Protein AF-A0A1B8CJR8-F1 (afdb_monomer_lite)

Sequence (178 aa):
MRTGKISLRAYLHAINKVDTDKCQCGYGRQAVQHVLLECQNWTEERHRMWAGKLPCVDIKRILCSSSMAVQAAKMILRTGLLEQFRAVPSTVLKYTDPHPEDFDEDLSELEESDELDEKKCECGGDASECECDLADEHKESERSYNGSDADIYYELKETRKERKRELLEKHEEKKALE

Secondary structure (DSSP, 8-state):
-TTS-SSSHHHHHHTTSSS--B-TTSSSB--HHIIIII-GGGHHHHHHHTTT------HHHHHHSHHHHHHHHHHHHHTT--GGGTTS-GGGGS-----GGGG-GGGGS--S------------S---------------------THHHHHHHHHHHHHHHHHHHHHHHHHHHHH--

pLDDT: mean 71.5, std 18.5, range [34.78, 95.06]

Foldseek 3Di:
DLVQCAPQLLNCVVVPNDPDQDDPQRDDGRTLCCQQAPRPVLPVLNCVLVVNDHCPDDPNRQCVDPVSVLSSVLSVLVVCSRVVCPVPDCVVSDDDPCDLVVVQVVLPPDDDDPDDDPPPPPPPDDPPDDPPPDDDDPPPPPPVPDVVVVVVVVVSVVVNVVVNVVVVVVVVVVVVVD

Radius of gyration: 24.64 Å; chains: 1; bounding box: 51×47×65 Å

Structure (mmCIF, N/CA/C/O backbone):
data_AF-A0A1B8CJR8-F1
#
_entry.id   AF-A0A1B8CJR8-F1
#
loop_
_atom_site.group_PDB
_atom_site.id
_atom_site.type_symbol
_atom_site.label_atom_id
_atom_site.label_alt_id
_atom_site.label_comp_id
_atom_site.label_asym_id
_atom_site.label_entity_id
_atom_site.label_seq_id
_atom_site.pdbx_PDB_ins_code
_atom_site.Cartn_x
_atom_site.Cartn_y
_atom_site.Cartn_z
_atom_site.occupancy
_atom_site.B_iso_or_equiv
_atom_site.auth_seq_id
_atom_site.auth_comp_id
_atom_site.auth_asym_id
_atom_site.auth_atom_id
_atom_site.pdbx_PDB_model_num
ATOM 1 N N . MET A 1 1 ? -6.366 -3.851 -3.449 1.00 81.88 1 MET A N 1
ATOM 2 C CA . MET A 1 1 ? -5.835 -2.779 -2.567 1.00 81.88 1 MET A CA 1
ATOM 3 C C . MET A 1 1 ? -6.618 -1.471 -2.666 1.00 81.88 1 MET A C 1
ATOM 5 O O . MET A 1 1 ? -7.117 -1.036 -1.639 1.00 81.88 1 MET A O 1
ATOM 9 N N . ARG A 1 2 ? -6.788 -0.873 -3.859 1.00 85.94 2 ARG A N 1
ATOM 10 C CA . ARG A 1 2 ? -7.509 0.409 -4.061 1.00 85.94 2 ARG A CA 1
ATOM 11 C C . ARG A 1 2 ? -8.909 0.472 -3.441 1.00 85.94 2 ARG A C 1
ATOM 13 O O . ARG A 1 2 ? -9.265 1.462 -2.824 1.00 85.94 2 ARG A O 1
ATOM 20 N N . THR A 1 3 ? -9.678 -0.604 -3.558 1.00 87.00 3 THR A N 1
ATOM 21 C CA . THR A 1 3 ? -11.056 -0.691 -3.048 1.00 87.00 3 THR A CA 1
ATOM 22 C C . THR A 1 3 ? -11.149 -0.977 -1.547 1.00 87.00 3 THR A C 1
ATOM 24 O O . THR A 1 3 ? -12.248 -1.117 -1.024 1.00 87.00 3 THR A O 1
ATOM 27 N N . GLY A 1 4 ? -10.022 -1.169 -0.848 1.00 85.19 4 GLY A N 1
ATOM 28 C CA . GLY A 1 4 ? -10.005 -1.612 0.552 1.00 85.19 4 GLY A CA 1
ATOM 29 C C . GLY A 1 4 ? -10.456 -3.064 0.781 1.00 85.19 4 GLY A C 1
ATOM 30 O O . GLY A 1 4 ? -10.315 -3.562 1.893 1.00 85.19 4 GLY A O 1
ATOM 31 N N . LYS A 1 5 ? -10.931 -3.767 -0.259 1.00 90.00 5 LYS A N 1
ATOM 32 C CA . LYS A 1 5 ? -11.305 -5.191 -0.230 1.00 90.00 5 LYS A CA 1
ATOM 33 C C . LYS A 1 5 ? -10.059 -6.071 -0.329 1.00 90.00 5 LYS A C 1
ATOM 35 O O . LYS A 1 5 ? -9.725 -6.601 -1.384 1.00 90.00 5 LYS A O 1
ATOM 40 N N . ILE A 1 6 ? -9.306 -6.132 0.756 1.00 90.44 6 ILE A N 1
ATOM 41 C CA . ILE A 1 6 ? -8.126 -6.983 0.922 1.00 90.44 6 ILE A CA 1
ATOM 42 C C . ILE A 1 6 ? -8.235 -7.650 2.287 1.00 90.44 6 ILE A C 1
ATOM 44 O O . ILE A 1 6 ? -8.835 -7.066 3.179 1.00 90.44 6 ILE A O 1
ATOM 48 N N . SER A 1 7 ? -7.679 -8.843 2.467 1.00 91.31 7 SER A N 1
ATOM 49 C CA . SER A 1 7 ? -7.778 -9.680 3.678 1.00 91.31 7 SER A CA 1
ATOM 50 C C . SER A 1 7 ? -7.033 -9.136 4.911 1.00 91.31 7 SER A C 1
ATOM 52 O O . SER A 1 7 ? -6.432 -9.877 5.678 1.00 91.31 7 SER A O 1
ATOM 54 N N . LEU A 1 8 ? -7.101 -7.827 5.132 1.00 92.38 8 LEU A N 1
ATOM 55 C CA . LEU A 1 8 ? -6.832 -7.204 6.420 1.00 92.38 8 LEU A CA 1
ATOM 56 C C . LEU A 1 8 ? -8.084 -7.295 7.304 1.00 92.38 8 LEU A C 1
ATOM 58 O O . LEU A 1 8 ? -9.211 -7.368 6.798 1.00 92.38 8 LEU A O 1
ATOM 62 N N . ARG A 1 9 ? -7.907 -7.232 8.629 1.00 93.19 9 ARG A N 1
ATOM 63 C CA . ARG A 1 9 ? -9.008 -7.427 9.587 1.00 93.19 9 ARG A CA 1
ATOM 64 C C . ARG A 1 9 ? -10.195 -6.493 9.375 1.00 93.19 9 ARG A C 1
ATOM 66 O O . ARG A 1 9 ? -11.320 -6.940 9.548 1.00 93.19 9 ARG A O 1
ATOM 73 N N . ALA A 1 10 ? -9.988 -5.248 8.936 1.00 93.56 10 ALA A N 1
ATOM 74 C CA . ALA A 1 10 ? -11.105 -4.335 8.676 1.00 93.56 10 ALA A CA 1
ATOM 75 C C . ALA A 1 10 ? -12.091 -4.869 7.622 1.00 93.56 10 ALA A C 1
ATOM 77 O O . ALA A 1 10 ? -13.300 -4.727 7.783 1.00 93.56 10 ALA A O 1
ATOM 78 N N . TYR A 1 11 ? -11.592 -5.497 6.556 1.00 94.31 11 TYR A N 1
ATOM 79 C CA . TYR A 1 11 ? -12.455 -6.103 5.543 1.00 94.31 11 TYR A CA 1
ATOM 80 C C . TYR A 1 11 ? -12.999 -7.452 6.010 1.00 94.31 11 TYR A C 1
ATOM 82 O O . TYR A 1 11 ? -14.186 -7.712 5.851 1.00 94.31 11 TYR A O 1
ATOM 90 N N . LEU A 1 12 ? -12.152 -8.291 6.619 1.00 93.56 12 LEU A N 1
ATOM 91 C CA . LEU A 1 12 ? -12.560 -9.609 7.112 1.00 93.56 12 LEU A CA 1
ATOM 92 C C . LEU A 1 12 ? -13.675 -9.510 8.162 1.00 93.56 12 LEU A C 1
ATOM 94 O O . LEU A 1 12 ? -14.600 -10.314 8.141 1.00 93.56 12 LEU A O 1
ATOM 98 N N . HIS A 1 13 ? -13.626 -8.507 9.038 1.00 94.81 13 HIS A N 1
ATOM 99 C CA . HIS A 1 13 ? -14.672 -8.254 10.024 1.00 94.81 13 HIS A CA 1
ATOM 100 C C . HIS A 1 13 ? -15.970 -7.795 9.348 1.00 94.81 13 HIS A C 1
ATOM 102 O O . HIS A 1 13 ? -17.043 -8.274 9.691 1.00 94.81 13 HIS A O 1
ATOM 108 N N . ALA A 1 14 ? -15.886 -6.938 8.321 1.00 94.25 14 ALA A N 1
ATOM 109 C CA . ALA A 1 14 ? -17.058 -6.487 7.564 1.00 94.25 14 ALA A CA 1
ATOM 110 C C . ALA A 1 14 ? -17.814 -7.634 6.861 1.00 94.25 14 ALA A C 1
ATOM 112 O O . ALA A 1 14 ? -19.003 -7.503 6.588 1.00 94.25 14 ALA A O 1
ATOM 113 N N . ILE A 1 15 ? -17.136 -8.753 6.584 1.00 95.06 15 ILE A N 1
ATOM 114 C CA . ILE A 1 15 ? -17.735 -9.978 6.029 1.00 95.06 15 ILE A CA 1
ATOM 115 C C . ILE A 1 15 ? -17.893 -11.101 7.072 1.00 95.06 15 ILE A C 1
ATOM 117 O O . ILE A 1 15 ? -18.075 -12.258 6.694 1.00 95.06 15 ILE A O 1
ATOM 121 N N . ASN A 1 16 ? -17.807 -10.782 8.368 1.00 94.44 16 ASN A N 1
ATOM 122 C CA . ASN A 1 16 ? -17.965 -11.714 9.494 1.00 94.44 16 ASN A CA 1
ATOM 123 C C . ASN A 1 16 ? -17.015 -12.932 9.459 1.00 94.44 16 ASN A C 1
ATOM 125 O O . ASN A 1 16 ? -17.397 -14.042 9.824 1.00 94.44 16 ASN A O 1
ATOM 129 N N . LYS A 1 17 ? -15.774 -12.750 8.987 1.00 93.44 17 LYS A N 1
ATOM 130 C CA . LYS A 1 17 ? -14.726 -13.792 8.980 1.00 93.44 17 LYS A CA 1
ATOM 131 C C . LYS A 1 17 ? -13.781 -13.733 10.180 1.00 93.44 17 LYS A C 1
ATOM 133 O O . LYS A 1 17 ? -13.055 -14.692 10.410 1.00 93.44 17 LYS A O 1
ATOM 138 N N . VAL A 1 18 ? -13.759 -12.620 10.907 1.00 92.94 18 VAL A N 1
ATOM 139 C CA . VAL A 1 18 ? -12.950 -12.425 12.117 1.00 92.94 18 VAL A CA 1
ATOM 140 C C . VAL A 1 18 ? -13.741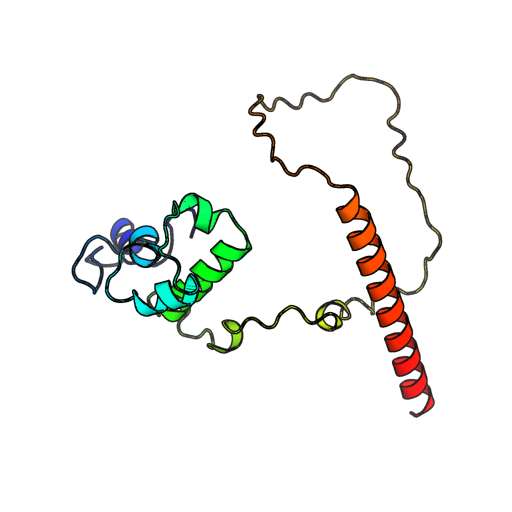 -11.593 13.118 1.00 92.94 18 VAL A C 1
ATOM 142 O O . VAL A 1 18 ? -14.512 -10.726 12.713 1.00 92.94 18 VAL A O 1
ATOM 145 N N . ASP A 1 19 ? -13.506 -11.822 14.407 1.00 92.38 19 ASP A N 1
ATOM 146 C CA . ASP A 1 19 ? -14.259 -11.189 15.499 1.00 92.38 19 ASP A CA 1
ATOM 147 C C . ASP A 1 19 ? -13.878 -9.724 15.750 1.00 92.38 19 ASP A C 1
ATOM 149 O O . ASP A 1 19 ? -14.577 -9.001 16.454 1.00 92.38 19 ASP A O 1
ATOM 153 N N . THR A 1 20 ? -12.745 -9.263 15.211 1.00 94.19 20 THR A N 1
ATOM 154 C CA . THR A 1 20 ? -12.268 -7.896 15.433 1.00 94.19 20 THR A CA 1
ATOM 155 C C . THR A 1 20 ? -11.652 -7.281 14.189 1.00 94.19 20 THR A C 1
ATOM 157 O O . THR A 1 20 ? -10.856 -7.905 13.488 1.00 94.19 20 THR A O 1
ATOM 160 N N . ASP A 1 21 ? -11.974 -6.011 13.955 1.00 94.25 21 ASP A N 1
ATOM 161 C CA . ASP A 1 21 ? -11.370 -5.160 12.934 1.00 94.25 21 ASP A CA 1
ATOM 162 C C . ASP A 1 21 ? -10.083 -4.461 13.413 1.00 94.25 21 ASP A C 1
ATOM 164 O O . ASP A 1 21 ? -9.409 -3.795 12.622 1.00 94.25 21 ASP A O 1
ATOM 168 N N . LYS A 1 22 ? -9.718 -4.609 14.693 1.00 94.00 22 LYS A N 1
ATOM 169 C CA . LYS A 1 22 ? -8.621 -3.870 15.328 1.00 94.00 22 LYS A CA 1
ATOM 170 C C . LYS A 1 22 ? -7.241 -4.340 14.872 1.00 94.00 22 LYS A C 1
ATOM 172 O O . LYS A 1 22 ? -6.963 -5.534 14.692 1.00 94.00 22 LYS A O 1
ATOM 177 N N . CYS A 1 23 ? -6.339 -3.374 14.725 1.00 93.19 23 CYS A N 1
ATOM 178 C CA . CYS A 1 23 ? -4.936 -3.646 14.435 1.00 93.19 23 CYS A CA 1
ATOM 179 C C . CYS A 1 23 ? -4.195 -4.189 15.666 1.00 93.19 23 CYS A C 1
ATOM 181 O O . CYS A 1 23 ? -4.526 -3.867 16.805 1.00 93.19 23 CYS A O 1
ATOM 183 N N . GLN A 1 24 ? -3.155 -4.994 15.433 1.00 89.56 24 GLN A N 1
ATOM 184 C CA . GLN A 1 24 ? -2.300 -5.548 16.492 1.00 89.56 24 GLN A CA 1
ATOM 185 C C . GLN A 1 24 ? -1.506 -4.471 17.246 1.00 89.56 24 GLN A C 1
ATOM 187 O O . GLN A 1 24 ? -1.112 -4.701 18.382 1.00 89.56 24 GLN A O 1
ATOM 192 N N . CYS A 1 25 ? -1.313 -3.290 16.649 1.00 89.94 25 CYS A N 1
ATOM 193 C CA . CYS A 1 25 ? -0.691 -2.149 17.323 1.00 89.94 25 CYS A CA 1
ATOM 194 C C . CYS A 1 25 ? -1.576 -1.526 18.421 1.00 89.94 25 CYS A C 1
ATOM 196 O O . CYS A 1 25 ? -1.123 -0.628 19.119 1.00 89.94 25 CYS A O 1
ATOM 198 N N . GLY A 1 26 ? -2.843 -1.940 18.546 1.00 87.88 26 GLY A N 1
ATOM 199 C CA . GLY A 1 26 ? -3.789 -1.407 19.531 1.00 87.88 26 GLY A CA 1
ATOM 200 C C . GLY A 1 26 ? -4.490 -0.107 19.121 1.00 87.88 26 GLY A C 1
ATOM 201 O O . GLY A 1 26 ? -5.448 0.290 19.781 1.00 87.88 26 GLY A O 1
ATOM 202 N N . TYR A 1 27 ? -4.085 0.520 18.012 1.00 87.69 27 TYR A N 1
ATOM 203 C CA . TYR A 1 27 ? -4.653 1.783 17.536 1.00 87.69 27 TYR A CA 1
ATOM 204 C C . TYR A 1 27 ? -5.393 1.611 16.210 1.00 87.69 27 TYR A C 1
ATOM 206 O O . TYR A 1 27 ? -4.810 1.226 15.200 1.00 87.69 27 TYR A O 1
ATOM 214 N N . GLY A 1 28 ? -6.682 1.954 16.210 1.00 87.38 28 GLY A N 1
ATOM 215 C CA . GLY A 1 28 ? -7.509 1.992 15.006 1.00 87.38 28 GLY A CA 1
ATOM 216 C C . GLY A 1 28 ? -7.854 0.623 14.404 1.00 87.38 28 GLY A C 1
ATOM 217 O O . GLY A 1 28 ? -7.501 -0.449 14.907 1.00 87.38 28 GLY A O 1
ATOM 218 N N . ARG A 1 29 ? -8.585 0.679 13.289 1.00 93.38 29 ARG A N 1
ATOM 219 C CA . ARG A 1 29 ? -8.949 -0.488 12.476 1.00 93.38 29 ARG A CA 1
ATOM 220 C C . ARG A 1 29 ? -7.814 -0.852 11.525 1.00 93.38 29 ARG A C 1
ATOM 222 O O . ARG A 1 29 ? -7.204 0.022 10.910 1.00 93.38 29 ARG A O 1
ATOM 229 N N . GLN A 1 30 ? -7.553 -2.142 11.344 1.00 94.00 30 GLN A N 1
ATOM 230 C CA . GLN A 1 30 ? -6.524 -2.631 10.430 1.00 94.00 30 GLN A CA 1
ATOM 231 C C . GLN A 1 30 ? -6.994 -2.510 8.972 1.00 94.00 30 GLN A C 1
ATOM 233 O O . GLN A 1 30 ? -7.436 -3.476 8.351 1.00 94.00 30 GLN A O 1
ATOM 238 N N . ALA A 1 31 ? -6.925 -1.298 8.429 1.00 93.12 31 ALA A N 1
ATOM 239 C CA . ALA A 1 31 ? -7.182 -0.992 7.027 1.00 93.12 31 ALA A CA 1
ATOM 240 C C . ALA A 1 31 ? -5.873 -0.702 6.278 1.00 93.12 31 ALA A C 1
ATOM 242 O O . ALA A 1 31 ? -4.836 -0.451 6.889 1.00 93.12 31 ALA A O 1
ATOM 243 N N . VAL A 1 32 ? -5.933 -0.679 4.942 1.00 92.12 32 VAL A N 1
ATOM 244 C CA . VAL A 1 32 ? -4.775 -0.357 4.086 1.00 92.12 32 VAL A CA 1
ATOM 245 C C . VAL A 1 32 ? -4.170 0.998 4.462 1.00 92.12 32 VAL A C 1
ATOM 247 O O . VAL A 1 32 ? -2.957 1.103 4.601 1.00 92.12 32 VAL A O 1
ATOM 250 N N . GLN A 1 33 ? -5.017 2.005 4.695 1.00 91.44 33 GLN A N 1
ATOM 251 C CA . GLN A 1 33 ? -4.600 3.335 5.144 1.00 91.44 33 GLN A CA 1
ATOM 252 C C . GLN A 1 33 ? -3.799 3.271 6.440 1.00 91.44 33 GLN A C 1
ATOM 254 O O . GLN A 1 33 ? -2.677 3.767 6.493 1.00 91.44 33 GLN A O 1
ATOM 259 N N . HIS A 1 34 ? -4.336 2.580 7.444 1.00 92.00 34 HIS A N 1
ATOM 260 C CA . HIS A 1 34 ? -3.669 2.436 8.725 1.00 92.00 34 HIS A CA 1
ATOM 261 C C . HIS A 1 34 ? -2.294 1.771 8.572 1.00 92.00 34 HIS A C 1
ATOM 263 O O . HIS A 1 34 ? -1.297 2.294 9.057 1.00 92.00 34 HIS A O 1
ATOM 269 N N . VAL A 1 35 ? -2.208 0.647 7.852 1.00 91.31 35 VAL A N 1
ATOM 270 C CA . VAL A 1 35 ? -0.940 -0.079 7.660 1.00 91.31 35 VAL A CA 1
ATOM 271 C C . VAL A 1 35 ? 0.096 0.781 6.923 1.00 91.31 35 VAL A C 1
ATOM 273 O O . VAL A 1 35 ? 1.243 0.861 7.365 1.00 91.31 35 VAL A O 1
ATOM 276 N N . LEU A 1 36 ? -0.305 1.451 5.838 1.00 90.06 36 LEU A N 1
ATOM 277 C CA . LEU A 1 36 ? 0.607 2.208 4.974 1.00 90.06 36 LEU A CA 1
ATOM 278 C C . LEU A 1 36 ? 1.019 3.576 5.525 1.00 90.06 36 LEU A C 1
ATOM 280 O O . LEU A 1 36 ? 2.065 4.071 5.110 1.00 90.06 36 LEU A O 1
ATOM 284 N N . LEU A 1 37 ? 0.229 4.191 6.413 1.00 88.44 37 LEU A N 1
ATOM 285 C CA . LEU A 1 37 ? 0.439 5.585 6.834 1.00 88.44 37 LEU A CA 1
ATOM 286 C C . LEU A 1 37 ? 0.573 5.776 8.352 1.00 88.44 37 LEU A C 1
ATOM 288 O O . LEU A 1 37 ? 1.332 6.639 8.777 1.00 88.44 37 LEU A O 1
ATOM 292 N N . GLU A 1 38 ? -0.112 4.978 9.175 1.00 89.50 38 GLU A N 1
ATOM 293 C CA . GLU A 1 38 ? -0.340 5.317 10.594 1.00 89.50 38 GLU A CA 1
ATOM 294 C C . GLU A 1 38 ? 0.231 4.286 11.584 1.00 89.50 38 GLU A C 1
ATOM 296 O O . GLU A 1 38 ? 0.565 4.615 12.719 1.00 89.50 38 GLU A O 1
ATOM 301 N N . CYS A 1 39 ? 0.337 3.016 11.191 1.00 91.25 39 CYS A N 1
ATOM 302 C CA . CYS A 1 39 ? 0.576 1.912 12.117 1.00 91.25 39 CYS A CA 1
ATOM 303 C C . CYS A 1 39 ? 1.963 1.971 12.777 1.00 91.25 39 CYS A C 1
ATOM 305 O O . CYS A 1 39 ? 2.981 1.860 12.098 1.00 91.25 39 CYS A O 1
ATOM 307 N N . GLN A 1 40 ? 2.035 2.067 14.103 1.00 88.81 40 GLN A N 1
ATOM 308 C CA . GLN A 1 40 ? 3.319 2.184 14.811 1.00 88.81 40 GLN A CA 1
ATOM 309 C C . GLN A 1 40 ? 4.223 0.951 14.641 1.00 88.81 40 GLN A C 1
ATOM 311 O O . GLN A 1 40 ? 5.436 1.108 14.519 1.00 88.81 40 GLN A O 1
ATOM 316 N N . ASN A 1 41 ? 3.644 -0.250 14.520 1.00 90.56 41 ASN A N 1
ATOM 317 C CA . ASN A 1 41 ? 4.402 -1.490 14.304 1.00 90.56 41 ASN A CA 1
ATOM 318 C C . ASN A 1 41 ? 5.201 -1.504 12.994 1.00 90.56 41 ASN A C 1
ATOM 320 O O . ASN A 1 41 ? 6.194 -2.212 12.909 1.00 90.56 41 ASN A O 1
ATOM 324 N N . TRP A 1 42 ? 4.778 -0.742 11.982 1.00 89.06 42 TRP A N 1
ATOM 325 C CA . TRP A 1 42 ? 5.372 -0.771 10.638 1.00 89.06 42 TRP A CA 1
ATOM 326 C C . TRP A 1 42 ? 6.135 0.510 10.303 1.00 89.06 4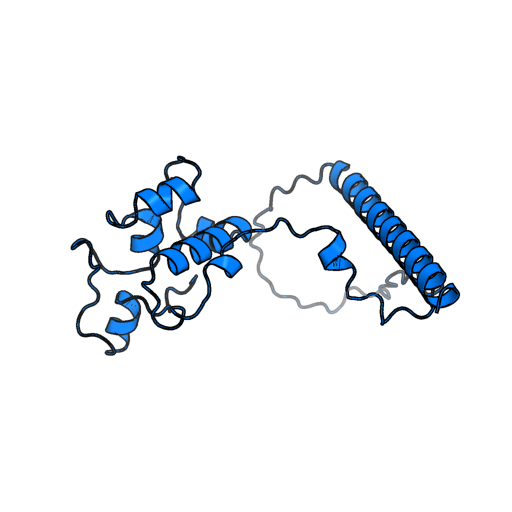2 TRP A C 1
ATOM 328 O O . TRP A 1 42 ? 6.256 0.888 9.139 1.00 89.06 42 TRP A O 1
ATOM 338 N N . THR A 1 43 ? 6.605 1.221 11.327 1.00 86.31 43 THR A N 1
ATOM 339 C CA . THR A 1 43 ? 7.312 2.497 11.162 1.00 86.31 43 THR A CA 1
ATOM 340 C C . THR A 1 43 ? 8.629 2.320 10.407 1.00 86.31 43 THR A C 1
ATOM 342 O O . THR A 1 43 ? 8.905 3.090 9.491 1.00 86.31 43 THR A O 1
ATOM 345 N N . GLU A 1 44 ? 9.390 1.268 10.709 1.00 84.81 44 GLU A N 1
ATOM 346 C CA . GLU A 1 44 ? 10.649 0.952 10.022 1.00 84.81 44 GLU A CA 1
ATOM 347 C C . GLU A 1 44 ? 10.423 0.568 8.556 1.00 84.81 44 GLU A C 1
ATOM 349 O O . GLU A 1 44 ? 11.068 1.106 7.655 1.00 84.81 44 GLU A O 1
ATOM 354 N N . GLU A 1 45 ? 9.446 -0.300 8.283 1.00 85.88 45 GLU A N 1
ATOM 355 C CA . GLU A 1 45 ? 9.042 -0.652 6.922 1.00 85.88 45 GLU A CA 1
ATOM 356 C C . GLU A 1 45 ? 8.603 0.572 6.116 1.00 85.88 45 GLU A C 1
ATOM 358 O O . GLU A 1 45 ? 8.980 0.689 4.948 1.00 85.88 45 GLU A O 1
ATOM 363 N N . ARG A 1 46 ? 7.854 1.504 6.726 1.00 86.25 46 ARG A N 1
ATOM 364 C CA . ARG A 1 46 ? 7.486 2.770 6.076 1.00 86.25 46 ARG A CA 1
ATOM 365 C C . ARG A 1 46 ? 8.707 3.626 5.786 1.00 86.25 46 ARG A C 1
ATOM 367 O O . ARG A 1 46 ? 8.843 4.085 4.657 1.00 86.25 46 ARG A O 1
ATOM 374 N N . HIS A 1 47 ? 9.595 3.833 6.757 1.00 82.25 47 HIS A N 1
ATOM 375 C CA . HIS A 1 47 ? 10.809 4.620 6.536 1.00 82.25 47 HIS A CA 1
ATOM 376 C C . HIS A 1 47 ? 11.669 4.024 5.423 1.00 82.25 47 HIS A C 1
ATOM 378 O O . HIS A 1 47 ? 12.123 4.756 4.545 1.00 82.25 47 HIS A O 1
ATOM 384 N N . ARG A 1 48 ? 11.830 2.697 5.399 1.00 82.94 48 ARG A N 1
ATOM 385 C CA . ARG A 1 48 ? 12.548 1.997 4.330 1.00 82.94 48 ARG A CA 1
ATOM 386 C C . ARG A 1 48 ? 11.868 2.176 2.974 1.00 82.94 48 ARG A C 1
ATOM 388 O O . ARG A 1 48 ? 12.554 2.383 1.981 1.00 82.94 48 ARG A O 1
ATOM 395 N N . MET A 1 49 ? 10.540 2.087 2.924 1.00 80.69 49 MET A N 1
ATOM 396 C CA . MET A 1 49 ? 9.771 2.242 1.687 1.00 80.69 49 MET A CA 1
ATOM 397 C C . MET A 1 49 ? 9.882 3.660 1.119 1.00 80.69 49 MET A C 1
ATOM 399 O O . MET A 1 49 ? 10.098 3.825 -0.075 1.00 80.69 49 MET A O 1
ATOM 403 N N . TRP A 1 50 ? 9.791 4.677 1.974 1.00 77.06 50 TRP A N 1
ATOM 404 C CA . TRP A 1 50 ? 9.825 6.082 1.567 1.00 77.06 50 TRP A CA 1
ATOM 405 C C . TRP A 1 50 ? 11.232 6.690 1.527 1.00 77.06 50 TRP A C 1
ATOM 407 O O . TRP A 1 50 ? 11.360 7.908 1.405 1.00 77.06 50 TRP A O 1
ATOM 417 N N . ALA A 1 51 ? 12.285 5.872 1.650 1.00 74.81 51 ALA A N 1
ATOM 418 C CA . ALA A 1 51 ? 13.677 6.323 1.723 1.00 74.81 51 ALA A CA 1
ATOM 419 C C . ALA A 1 51 ? 13.886 7.448 2.764 1.00 74.81 51 ALA A C 1
ATOM 421 O O . ALA A 1 51 ? 14.543 8.453 2.501 1.00 74.81 51 ALA A O 1
ATOM 422 N N . GLY A 1 52 ? 13.256 7.309 3.933 1.00 66.62 52 GLY A N 1
ATOM 423 C CA . GLY A 1 52 ? 13.308 8.291 5.019 1.00 66.62 52 GLY A CA 1
ATOM 424 C C . GLY A 1 52 ? 12.406 9.519 4.839 1.00 66.62 52 GLY A C 1
ATOM 425 O O . GLY A 1 52 ? 12.331 10.344 5.746 1.00 66.62 52 GLY A O 1
ATOM 426 N N . LYS A 1 53 ? 11.678 9.654 3.722 1.00 66.12 53 LYS A N 1
ATOM 427 C CA . LYS A 1 53 ? 10.681 10.721 3.559 1.00 66.12 53 LYS A CA 1
ATOM 428 C C . LYS A 1 53 ? 9.422 10.378 4.354 1.00 66.12 53 LYS A C 1
ATOM 430 O O . LYS A 1 53 ? 8.904 9.268 4.276 1.00 66.12 53 LYS A O 1
ATOM 435 N N . LEU A 1 54 ? 8.896 11.340 5.106 1.00 59.19 54 LEU A N 1
ATOM 436 C CA . LEU A 1 54 ? 7.587 11.183 5.737 1.00 59.19 54 LEU A CA 1
ATOM 437 C C . LEU A 1 54 ? 6.524 11.028 4.639 1.00 59.19 54 LEU A C 1
ATOM 439 O O . LEU A 1 54 ? 6.521 11.827 3.695 1.00 59.19 54 LEU A O 1
ATOM 443 N N . PRO A 1 55 ? 5.610 10.047 4.739 1.00 60.28 55 PRO A N 1
ATOM 444 C CA . PRO A 1 55 ? 4.503 9.928 3.807 1.00 60.28 55 PRO A CA 1
ATOM 445 C C . PRO A 1 55 ? 3.511 11.083 3.997 1.00 60.28 55 PRO A C 1
ATOM 447 O O . PRO A 1 55 ? 2.464 10.944 4.614 1.00 60.28 55 PRO A O 1
ATOM 450 N N . CYS A 1 56 ? 3.825 12.243 3.425 1.00 56.78 56 CYS A N 1
ATOM 451 C CA . CYS A 1 56 ? 2.907 13.365 3.223 1.00 56.78 56 CYS A CA 1
ATOM 452 C C . CYS A 1 56 ? 2.023 13.090 1.987 1.00 56.78 56 CYS A C 1
ATOM 454 O O . CYS A 1 56 ? 1.957 13.869 1.033 1.00 56.78 56 CYS A O 1
ATOM 456 N N . VAL A 1 57 ? 1.439 11.892 1.907 1.00 65.00 57 VAL A N 1
ATOM 457 C CA . VAL A 1 57 ? 0.801 11.408 0.680 1.00 65.00 57 VAL A CA 1
ATOM 458 C C . VAL A 1 57 ? -0.563 10.807 0.984 1.00 65.00 57 VAL A C 1
ATOM 460 O O . VAL A 1 57 ? -0.671 9.881 1.780 1.00 65.00 57 VAL A O 1
ATOM 463 N N . ASP A 1 58 ? -1.595 11.316 0.307 1.00 81.94 58 ASP A N 1
ATOM 464 C CA . ASP A 1 58 ? -2.916 10.689 0.266 1.00 81.94 58 ASP A CA 1
ATOM 465 C C . ASP A 1 58 ? -2.776 9.241 -0.238 1.00 81.94 58 ASP A C 1
ATOM 467 O O . ASP A 1 58 ? -2.103 8.981 -1.245 1.00 81.94 58 ASP A O 1
ATOM 471 N N . ILE A 1 59 ? -3.436 8.299 0.442 1.00 86.62 59 ILE A N 1
ATOM 472 C CA . ILE A 1 59 ? -3.502 6.890 0.046 1.00 86.62 59 ILE A CA 1
ATOM 473 C C . ILE A 1 59 ? -3.911 6.736 -1.420 1.00 86.62 59 ILE A C 1
ATOM 475 O O . ILE A 1 59 ? -3.373 5.875 -2.116 1.00 86.62 59 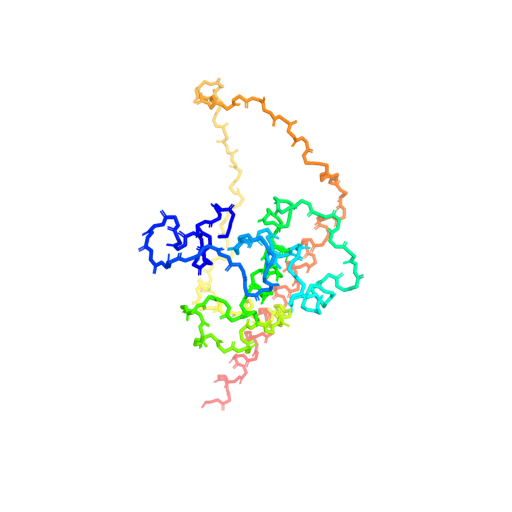ILE A O 1
ATOM 479 N N . LYS A 1 60 ? -4.811 7.588 -1.924 1.00 86.88 60 LYS A N 1
ATOM 480 C CA . LYS A 1 60 ? -5.219 7.546 -3.333 1.00 86.88 60 LYS A CA 1
ATOM 481 C C . LYS A 1 60 ? -4.025 7.761 -4.259 1.00 86.88 60 LYS A C 1
ATOM 483 O O . LYS A 1 60 ? -3.831 6.982 -5.185 1.00 86.88 60 LYS A O 1
ATOM 488 N N . ARG A 1 61 ? -3.172 8.747 -3.969 1.00 86.12 61 ARG A N 1
ATOM 489 C CA . ARG A 1 61 ? -1.975 9.049 -4.768 1.00 86.12 61 ARG A CA 1
ATOM 490 C C . ARG A 1 61 ? -0.965 7.900 -4.731 1.00 86.12 61 ARG A C 1
ATOM 492 O O . ARG A 1 61 ? -0.408 7.565 -5.770 1.00 86.12 61 ARG A O 1
ATOM 499 N N . ILE A 1 62 ? -0.792 7.256 -3.572 1.00 87.31 62 ILE A N 1
ATOM 500 C CA . ILE A 1 62 ? 0.066 6.064 -3.430 1.00 87.31 62 ILE A CA 1
ATOM 501 C C . ILE A 1 62 ? -0.444 4.921 -4.307 1.00 87.31 62 ILE A C 1
ATOM 503 O O . ILE A 1 62 ? 0.332 4.258 -4.982 1.00 87.31 62 ILE A O 1
ATOM 507 N N . LEU A 1 63 ? -1.750 4.661 -4.276 1.00 88.12 63 LEU A N 1
ATOM 508 C CA . LEU A 1 63 ? -2.320 3.496 -4.945 1.00 88.12 63 LEU A CA 1
ATOM 509 C C . LEU A 1 63 ? -2.599 3.730 -6.436 1.00 88.12 63 LEU A C 1
ATOM 511 O O . LEU A 1 63 ? -2.782 2.752 -7.166 1.00 88.12 63 LEU A O 1
ATOM 515 N N . CYS A 1 64 ? -2.656 4.982 -6.894 1.00 86.62 64 CYS A N 1
ATOM 516 C CA . CYS A 1 64 ? -2.867 5.331 -8.299 1.00 86.62 64 CYS A CA 1
ATOM 517 C C . CYS A 1 64 ? -1.572 5.366 -9.120 1.00 86.62 64 CYS A C 1
ATOM 519 O O . CYS A 1 64 ? -1.636 5.082 -10.313 1.00 86.62 64 CYS A O 1
ATOM 521 N N . SER A 1 65 ? -0.409 5.646 -8.524 1.00 84.31 65 SER A N 1
ATOM 522 C CA . SER A 1 65 ? 0.864 5.589 -9.251 1.00 84.31 65 SER A CA 1
ATOM 523 C C . SER A 1 65 ? 1.406 4.158 -9.311 1.00 84.31 65 SER A C 1
ATOM 525 O O . SER A 1 65 ? 1.375 3.427 -8.323 1.00 84.31 65 SER A O 1
ATOM 527 N N . SER A 1 66 ? 1.911 3.744 -10.477 1.00 81.38 66 SER A N 1
ATOM 528 C CA . SER A 1 66 ? 2.415 2.376 -10.677 1.00 81.38 66 SER A CA 1
ATOM 529 C C . SER A 1 66 ? 3.571 2.050 -9.719 1.00 81.38 66 SER A C 1
ATOM 531 O O . SER A 1 66 ? 3.514 1.074 -8.970 1.00 81.38 66 SER A O 1
ATOM 533 N N . SER A 1 67 ? 4.574 2.929 -9.641 1.00 83.00 67 SER A N 1
ATOM 534 C CA . SER A 1 67 ? 5.763 2.726 -8.805 1.00 83.00 67 SER A CA 1
ATOM 535 C C . SER A 1 67 ? 5.446 2.681 -7.306 1.00 83.00 67 SER A C 1
ATOM 537 O O . SER A 1 67 ? 5.885 1.764 -6.607 1.00 83.00 67 SER A O 1
ATOM 539 N N . MET A 1 68 ? 4.647 3.624 -6.792 1.00 84.88 68 MET A N 1
ATOM 540 C CA . MET A 1 68 ? 4.319 3.654 -5.362 1.00 84.88 68 MET A CA 1
ATOM 541 C C . MET A 1 68 ? 3.328 2.549 -4.991 1.00 84.88 68 MET A C 1
ATOM 543 O O . MET A 1 68 ? 3.417 2.015 -3.887 1.00 84.88 68 MET A O 1
ATOM 547 N N . ALA 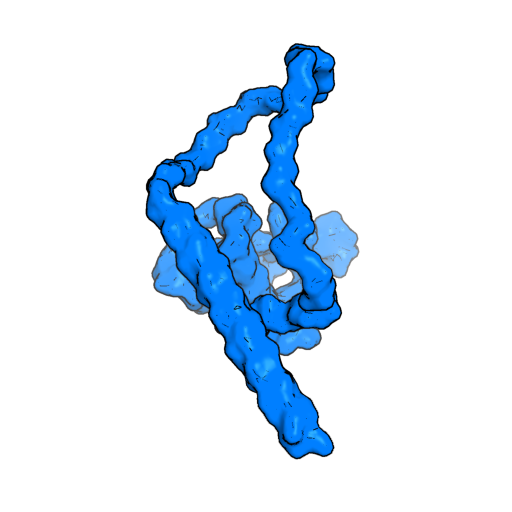A 1 69 ? 2.428 2.148 -5.895 1.00 87.94 69 ALA A N 1
ATOM 548 C CA . ALA A 1 69 ? 1.535 1.017 -5.660 1.00 87.94 69 ALA A CA 1
ATOM 549 C C . ALA A 1 69 ? 2.317 -0.297 -5.526 1.00 87.94 69 ALA A C 1
ATOM 551 O O . ALA A 1 69 ? 2.017 -1.090 -4.631 1.00 87.94 69 ALA A O 1
ATOM 552 N N . VAL A 1 70 ? 3.351 -0.502 -6.352 1.00 87.06 70 VAL A N 1
ATOM 553 C CA . VAL A 1 70 ? 4.266 -1.649 -6.234 1.00 87.06 70 VAL A CA 1
ATOM 554 C C . VAL A 1 70 ? 5.002 -1.615 -4.897 1.00 87.06 70 VAL A C 1
ATOM 556 O O . VAL A 1 70 ? 5.057 -2.629 -4.199 1.00 87.06 70 VAL A O 1
ATOM 559 N N . GLN A 1 71 ? 5.527 -0.457 -4.492 1.00 86.12 71 GLN A N 1
ATOM 560 C CA . GLN A 1 71 ? 6.179 -0.322 -3.189 1.00 86.12 71 GLN A CA 1
ATOM 561 C C . GLN A 1 71 ? 5.218 -0.594 -2.022 1.00 86.12 71 GLN A C 1
ATOM 563 O O . GLN A 1 71 ? 5.557 -1.364 -1.122 1.00 86.12 71 GLN A O 1
ATOM 568 N N . ALA A 1 72 ? 3.998 -0.056 -2.070 1.00 89.19 72 ALA A N 1
ATOM 569 C CA . ALA A 1 72 ? 2.962 -0.294 -1.070 1.00 89.19 72 ALA A CA 1
ATOM 570 C C . ALA A 1 72 ? 2.574 -1.778 -0.983 1.00 89.19 72 ALA A C 1
ATOM 572 O O . ALA A 1 72 ? 2.431 -2.318 0.115 1.00 89.19 72 ALA A O 1
ATOM 573 N N . ALA A 1 73 ? 2.451 -2.463 -2.123 1.00 88.88 73 ALA A N 1
ATOM 574 C CA . ALA A 1 73 ? 2.192 -3.899 -2.162 1.00 88.88 73 ALA A CA 1
ATOM 575 C C . ALA A 1 73 ? 3.353 -4.691 -1.540 1.00 88.88 73 ALA A C 1
ATOM 577 O O . ALA A 1 73 ? 3.123 -5.548 -0.688 1.00 88.88 73 ALA A O 1
ATOM 578 N N . LYS A 1 74 ? 4.604 -4.355 -1.885 1.00 86.81 74 LYS A N 1
ATOM 579 C CA . LYS A 1 74 ? 5.803 -4.969 -1.290 1.00 86.81 74 LYS A CA 1
ATOM 580 C C . LYS A 1 74 ? 5.859 -4.769 0.220 1.00 86.81 74 LYS A C 1
ATOM 582 O O . LYS A 1 74 ? 6.165 -5.713 0.944 1.00 86.81 74 LYS A O 1
ATOM 587 N N . MET A 1 75 ? 5.551 -3.567 0.703 1.00 88.25 75 MET A N 1
ATOM 588 C CA . MET A 1 75 ? 5.484 -3.286 2.135 1.00 88.25 75 MET A CA 1
ATOM 589 C C . MET A 1 75 ? 4.438 -4.168 2.814 1.00 88.25 75 MET A C 1
ATOM 591 O O . MET A 1 75 ? 4.760 -4.842 3.787 1.00 88.25 75 MET A O 1
ATOM 595 N N . ILE A 1 76 ? 3.215 -4.221 2.280 1.00 89.56 76 ILE A N 1
ATOM 596 C CA . ILE A 1 76 ? 2.136 -5.042 2.843 1.00 89.56 76 ILE A CA 1
ATOM 597 C C . ILE A 1 76 ? 2.517 -6.527 2.861 1.00 89.56 76 ILE A C 1
ATOM 599 O O . ILE A 1 76 ? 2.264 -7.197 3.859 1.00 89.56 76 ILE A O 1
ATOM 603 N N . LEU A 1 77 ? 3.180 -7.044 1.827 1.00 87.38 77 LEU A N 1
ATOM 604 C CA . LEU A 1 77 ? 3.659 -8.430 1.821 1.00 87.38 77 LEU A CA 1
ATOM 605 C C . LEU A 1 77 ? 4.706 -8.682 2.918 1.00 87.38 77 LEU A C 1
ATOM 607 O O . LEU A 1 77 ? 4.629 -9.697 3.605 1.00 87.38 77 LEU A O 1
ATOM 611 N N . ARG A 1 78 ? 5.623 -7.734 3.163 1.00 85.75 78 ARG A N 1
ATOM 612 C CA . ARG A 1 78 ? 6.612 -7.831 4.258 1.00 85.75 78 ARG A CA 1
ATOM 613 C C . ARG A 1 78 ? 5.982 -7.833 5.646 1.00 85.75 78 ARG A C 1
ATOM 615 O O . ARG A 1 78 ? 6.541 -8.449 6.544 1.00 85.75 78 ARG A O 1
ATOM 622 N N . THR A 1 79 ? 4.823 -7.193 5.819 1.00 87.19 79 THR A N 1
ATOM 623 C CA . THR A 1 79 ? 4.116 -7.224 7.109 1.00 87.19 79 THR A CA 1
ATOM 624 C C . THR A 1 79 ? 3.619 -8.621 7.493 1.00 87.19 79 THR A C 1
ATOM 626 O O . THR A 1 79 ? 3.305 -8.857 8.656 1.00 87.19 79 THR A O 1
ATOM 629 N N . GLY A 1 80 ? 3.477 -9.539 6.528 1.00 86.88 80 GLY A N 1
ATOM 630 C CA . GLY A 1 80 ? 2.923 -10.874 6.772 1.00 86.88 80 GLY A CA 1
ATOM 631 C C . GLY A 1 80 ? 1.449 -10.881 7.199 1.00 86.88 80 GLY A C 1
ATOM 632 O O . GLY A 1 80 ? 0.928 -11.927 7.570 1.00 86.88 80 GLY A O 1
ATOM 633 N N . LEU A 1 81 ? 0.757 -9.736 7.140 1.00 88.06 81 LEU A N 1
ATOM 634 C CA . LEU A 1 81 ? -0.645 -9.610 7.557 1.00 88.06 81 LEU A CA 1
ATOM 635 C C . LEU A 1 81 ? -1.624 -10.326 6.624 1.00 88.06 81 LEU A C 1
ATOM 637 O O . LEU A 1 81 ? -2.760 -10.588 7.008 1.00 88.06 81 LEU A O 1
ATOM 641 N N . LEU A 1 82 ? -1.202 -10.596 5.391 1.00 88.44 82 LEU A N 1
ATOM 642 C CA . LEU A 1 82 ? -2.005 -11.288 4.396 1.00 88.44 82 LEU A CA 1
ATOM 643 C C . LEU A 1 82 ? -1.654 -12.773 4.418 1.00 88.44 82 LEU A C 1
ATOM 645 O O . LEU A 1 82 ? -0.724 -13.202 3.734 1.00 88.44 82 LEU A O 1
ATOM 649 N N . GLU A 1 83 ? -2.398 -13.556 5.200 1.00 78.00 83 GLU A N 1
ATOM 650 C CA . GLU A 1 83 ? -2.137 -14.992 5.373 1.00 78.00 83 GLU A CA 1
ATOM 651 C C . GLU A 1 83 ? -2.077 -15.754 4.044 1.00 78.00 83 GLU A C 1
ATOM 653 O O . GLU A 1 83 ? -1.231 -16.633 3.878 1.00 78.00 83 GLU A O 1
ATOM 658 N N . GLN A 1 84 ? -2.892 -15.371 3.057 1.00 79.56 84 GLN A N 1
ATOM 659 C CA . GLN A 1 84 ? -2.905 -16.022 1.746 1.00 79.56 84 GLN A CA 1
ATOM 660 C C . GLN A 1 84 ? -1.589 -15.879 0.964 1.00 79.56 84 GLN A C 1
ATOM 662 O O . GLN A 1 84 ? -1.368 -16.606 0.003 1.00 79.56 84 GLN A O 1
ATOM 667 N N . PHE A 1 85 ? -0.716 -14.949 1.359 1.00 80.25 85 PHE A N 1
ATOM 668 C CA . PHE A 1 85 ? 0.572 -14.712 0.708 1.00 80.25 85 PHE A CA 1
ATOM 669 C C . PHE A 1 85 ? 1.764 -15.139 1.566 1.00 80.25 85 PHE A C 1
ATOM 671 O O . PHE A 1 85 ? 2.901 -14.819 1.233 1.00 80.25 85 PHE A O 1
ATOM 678 N N . ARG A 1 86 ? 1.541 -15.911 2.638 1.00 76.56 86 ARG A N 1
ATOM 679 C CA . ARG A 1 86 ? 2.627 -16.425 3.490 1.00 76.56 86 ARG A CA 1
ATOM 680 C C . ARG A 1 86 ? 3.643 -17.277 2.721 1.00 76.56 86 ARG A C 1
ATOM 682 O O . ARG A 1 86 ? 4.812 -17.302 3.086 1.00 76.56 86 ARG A O 1
ATOM 689 N N . ALA A 1 87 ? 3.196 -17.969 1.674 1.00 77.69 87 ALA A N 1
ATOM 690 C CA . ALA A 1 87 ? 4.045 -18.813 0.838 1.00 77.69 87 ALA A CA 1
ATOM 691 C C . ALA A 1 87 ? 4.862 -18.031 -0.205 1.00 77.69 87 ALA A C 1
ATOM 693 O O . ALA A 1 87 ? 5.700 -18.628 -0.873 1.00 77.69 87 ALA A O 1
ATOM 694 N N . VAL A 1 88 ? 4.632 -16.720 -0.368 1.00 76.00 88 VAL A N 1
ATOM 695 C CA . VAL A 1 88 ? 5.372 -15.914 -1.345 1.00 76.00 88 VAL A CA 1
ATOM 696 C C . VAL A 1 88 ? 6.808 -15.736 -0.842 1.00 76.00 88 VAL A C 1
ATOM 698 O O . VAL A 1 88 ? 7.012 -15.106 0.201 1.00 76.00 88 VAL A O 1
ATOM 701 N N . PRO A 1 89 ? 7.819 -16.269 -1.550 1.00 72.06 89 PRO A N 1
ATOM 702 C CA . PRO A 1 89 ? 9.195 -16.139 -1.111 1.00 72.06 89 PRO A CA 1
ATOM 703 C C . PRO A 1 89 ? 9.639 -14.677 -1.208 1.00 72.06 89 PRO A C 1
ATOM 705 O O . PRO A 1 89 ? 9.303 -13.950 -2.145 1.00 72.06 89 PRO A O 1
ATOM 708 N N . SER A 1 90 ? 10.440 -14.232 -0.237 1.00 67.94 90 SER A N 1
ATOM 709 C CA . SER A 1 90 ? 10.937 -12.850 -0.163 1.00 67.94 90 SER A CA 1
ATOM 710 C C . SER A 1 90 ? 11.825 -12.454 -1.350 1.00 67.94 90 SER A C 1
ATOM 712 O O . SER A 1 90 ? 12.058 -11.265 -1.567 1.00 67.94 90 SER A O 1
ATOM 714 N N . THR A 1 91 ? 12.281 -13.425 -2.146 1.00 72.62 91 THR A N 1
ATOM 715 C CA . THR A 1 91 ? 12.977 -13.223 -3.424 1.00 72.62 91 THR A CA 1
ATOM 716 C C . THR A 1 91 ? 12.113 -12.487 -4.443 1.00 72.62 91 THR A C 1
ATOM 718 O O . THR A 1 91 ? 12.619 -11.579 -5.087 1.00 72.62 91 THR A O 1
ATOM 721 N N . VAL A 1 92 ? 10.805 -12.760 -4.497 1.00 69.69 92 VAL A N 1
ATOM 722 C CA . VAL A 1 92 ? 9.845 -12.053 -5.371 1.00 69.69 92 VAL A CA 1
ATOM 723 C C . VAL A 1 92 ? 9.675 -10.584 -4.951 1.00 69.69 92 VAL A C 1
ATOM 725 O O . VAL A 1 92 ? 9.246 -9.733 -5.725 1.00 69.69 92 VAL A O 1
ATOM 728 N N . LEU A 1 93 ? 10.040 -10.244 -3.709 1.00 66.56 93 LEU A N 1
ATOM 729 C CA . LEU A 1 93 ? 9.994 -8.871 -3.201 1.00 66.56 93 LEU A CA 1
ATOM 730 C C . LEU A 1 93 ? 11.269 -8.073 -3.511 1.00 66.56 93 LEU A C 1
ATOM 732 O O . LEU A 1 93 ? 11.279 -6.854 -3.285 1.00 66.56 93 LEU A O 1
ATOM 736 N N . LYS A 1 94 ? 12.336 -8.724 -3.995 1.00 68.62 94 LYS A N 1
ATOM 737 C CA . LYS A 1 94 ? 13.539 -8.045 -4.483 1.00 68.62 94 LYS A CA 1
ATOM 738 C C . LYS A 1 94 ? 13.219 -7.468 -5.861 1.00 68.62 94 LYS A C 1
ATOM 740 O O . LYS A 1 94 ? 12.715 -8.159 -6.730 1.00 68.62 94 LYS A O 1
ATOM 745 N N . TYR A 1 95 ? 13.421 -6.164 -6.011 1.00 53.00 95 TYR A N 1
ATOM 746 C CA . TYR A 1 95 ? 13.379 -5.517 -7.316 1.00 53.00 95 TYR A CA 1
ATOM 747 C C . TYR A 1 95 ? 14.734 -5.792 -7.963 1.00 53.00 95 TYR A C 1
ATOM 749 O O . TYR A 1 95 ? 15.739 -5.289 -7.467 1.00 53.00 95 TYR A O 1
ATOM 757 N N . THR A 1 96 ? 14.775 -6.640 -8.980 1.00 53.84 96 THR A N 1
ATOM 758 C CA . THR A 1 96 ? 15.745 -6.447 -10.052 1.00 53.84 96 THR A CA 1
ATOM 759 C C . THR A 1 96 ? 15.149 -5.360 -10.933 1.00 53.84 96 THR A C 1
ATOM 761 O O . THR A 1 96 ? 13.969 -5.435 -11.285 1.00 53.84 96 THR A O 1
ATOM 764 N N . ASP A 1 97 ? 15.912 -4.299 -11.203 1.00 51.75 97 ASP A N 1
ATOM 765 C CA . ASP A 1 97 ? 15.615 -3.495 -12.385 1.00 51.75 97 ASP A CA 1
ATOM 766 C C . ASP A 1 97 ? 15.478 -4.482 -13.549 1.00 51.75 97 ASP A C 1
ATOM 768 O O . ASP A 1 97 ? 16.343 -5.361 -13.639 1.00 51.75 97 ASP A O 1
ATOM 772 N N . PRO A 1 98 ? 14.393 -4.417 -14.348 1.00 52.12 98 PRO A N 1
ATOM 773 C CA . PRO A 1 98 ? 14.248 -5.272 -15.516 1.00 52.12 98 PRO A CA 1
ATOM 774 C C . PRO A 1 98 ? 15.549 -5.192 -16.293 1.00 52.12 98 PRO A C 1
ATOM 776 O O . PRO A 1 98 ? 15.939 -4.106 -16.740 1.00 52.12 98 PRO A O 1
ATOM 779 N N . HIS A 1 99 ? 16.273 -6.305 -16.346 1.00 53.31 99 HIS A N 1
ATOM 780 C CA . HIS A 1 99 ? 17.500 -6.313 -17.102 1.00 53.31 99 HIS A CA 1
ATOM 781 C C . HIS A 1 99 ? 17.075 -6.198 -18.564 1.00 53.31 99 HIS A C 1
ATOM 783 O O . HIS A 1 99 ? 16.055 -6.780 -18.936 1.00 53.31 99 HIS A O 1
ATOM 789 N N . PRO A 1 100 ? 17.783 -5.436 -19.412 1.00 58.38 100 PRO A N 1
ATOM 790 C CA . PRO A 1 100 ? 17.436 -5.358 -20.825 1.00 58.38 100 PRO A CA 1
ATOM 791 C C . PRO A 1 100 ? 17.199 -6.755 -21.435 1.00 58.38 100 PRO A C 1
ATOM 793 O O . PRO A 1 100 ? 16.287 -6.916 -22.244 1.00 58.38 100 PRO A O 1
ATOM 796 N N . GLU A 1 101 ? 17.959 -7.751 -20.976 1.00 59.41 101 GLU A N 1
ATOM 797 C CA . GLU A 1 101 ? 17.879 -9.169 -21.354 1.00 59.41 101 GLU A CA 1
ATOM 798 C C . GLU A 1 101 ? 16.536 -9.854 -21.033 1.00 59.41 101 GLU A C 1
ATOM 800 O O . GLU A 1 101 ? 16.145 -10.776 -21.740 1.00 59.41 101 GLU A O 1
ATOM 805 N N . ASP A 1 102 ? 15.780 -9.381 -20.035 1.00 59.00 102 ASP A N 1
ATOM 806 C CA . ASP A 1 102 ? 14.456 -9.926 -19.683 1.00 59.00 102 ASP A CA 1
ATOM 807 C C . ASP A 1 102 ? 13.402 -9.663 -20.785 1.00 59.00 102 ASP A C 1
ATOM 809 O O . ASP A 1 102 ? 12.300 -10.205 -20.745 1.00 59.00 102 ASP A O 1
ATOM 813 N N . PHE A 1 103 ? 13.714 -8.813 -21.773 1.00 60.94 103 PHE A N 1
ATOM 814 C CA . PHE A 1 103 ? 12.856 -8.504 -22.926 1.00 60.94 103 PHE A CA 1
ATOM 815 C C . PHE A 1 103 ? 13.228 -9.288 -24.195 1.00 60.94 103 PHE A C 1
ATOM 817 O O . PHE A 1 103 ? 12.646 -9.040 -25.257 1.00 60.94 103 PHE A O 1
ATOM 824 N N . ASP A 1 104 ? 14.196 -10.202 -24.094 1.00 61.69 104 ASP A N 1
ATOM 825 C CA . ASP A 1 104 ? 14.724 -10.972 -25.222 1.00 61.69 104 ASP A CA 1
ATOM 826 C C . ASP A 1 104 ? 14.024 -12.348 -25.376 1.00 61.69 104 ASP A C 1
ATOM 828 O O . ASP A 1 104 ? 14.354 -13.115 -26.278 1.00 61.69 104 ASP A O 1
ATOM 832 N N . GLU A 1 105 ? 13.019 -12.665 -24.543 1.00 56.47 105 GLU A N 1
ATOM 833 C CA . GLU A 1 105 ? 12.298 -13.957 -24.566 1.00 56.47 105 GLU A CA 1
ATOM 834 C C . GLU A 1 105 ? 11.320 -14.122 -25.752 1.00 56.47 105 GLU A C 1
ATOM 836 O O . GLU A 1 105 ? 11.055 -15.249 -26.173 1.00 56.47 105 GLU A O 1
ATOM 841 N N . ASP A 1 106 ? 10.855 -13.033 -26.376 1.00 52.44 106 ASP A N 1
ATOM 842 C CA . ASP A 1 106 ? 9.891 -13.084 -27.497 1.00 52.44 106 ASP A CA 1
ATOM 843 C C . ASP A 1 106 ? 10.541 -13.399 -28.869 1.00 52.44 106 ASP A C 1
ATOM 845 O O . ASP A 1 106 ? 9.922 -13.261 -29.925 1.00 52.44 106 ASP A O 1
ATOM 849 N N . LEU A 1 107 ? 11.812 -13.814 -28.905 1.00 52.22 107 LEU A N 1
ATOM 850 C CA . LEU A 1 107 ? 12.576 -13.988 -30.151 1.00 52.22 107 LEU A CA 1
ATOM 851 C C . LEU A 1 107 ? 12.214 -15.233 -30.983 1.00 52.22 107 LEU A C 1
ATOM 853 O O . LEU A 1 107 ? 12.778 -15.413 -32.060 1.00 52.22 107 LEU A O 1
ATOM 857 N N . SER A 1 108 ? 11.268 -16.065 -30.540 1.00 50.31 108 SER A N 1
ATOM 858 C CA . SER A 1 108 ? 10.813 -17.239 -31.306 1.00 50.31 108 SER A CA 1
ATOM 859 C C . SER A 1 108 ? 9.663 -16.963 -32.289 1.00 50.31 108 SER A C 1
ATOM 861 O O . SER A 1 108 ? 9.362 -17.832 -33.101 1.00 50.31 108 SER A O 1
ATOM 863 N N . GLU A 1 109 ? 9.054 -15.769 -32.280 1.00 53.19 109 GLU A N 1
ATOM 864 C CA . GLU A 1 109 ? 7.904 -15.438 -33.150 1.00 53.19 109 GLU A CA 1
ATOM 865 C C . GLU A 1 109 ? 8.240 -14.586 -34.387 1.00 53.19 109 GLU A C 1
ATOM 867 O O . GLU A 1 109 ? 7.343 -14.212 -35.138 1.00 53.19 109 GLU A O 1
ATOM 872 N N . LEU A 1 110 ? 9.513 -14.273 -34.645 1.00 45.75 110 LEU A N 1
ATOM 873 C CA . LEU A 1 110 ? 9.900 -13.405 -35.765 1.00 45.75 110 LEU A CA 1
ATOM 874 C C . LEU A 1 110 ? 10.797 -14.132 -36.767 1.00 45.75 110 LEU A C 1
ATOM 876 O O . LEU A 1 110 ? 11.947 -13.744 -36.974 1.00 45.75 110 LEU A O 1
ATOM 880 N N . GLU A 1 111 ? 10.245 -15.153 -37.421 1.00 49.25 111 GLU A N 1
ATOM 881 C CA . GLU A 1 111 ? 10.612 -15.409 -38.814 1.00 49.25 111 GLU A CA 1
ATOM 882 C C . GLU A 1 111 ? 10.004 -14.289 -39.676 1.00 49.25 111 GLU A C 1
ATOM 884 O O . GLU A 1 111 ? 8.795 -14.196 -39.859 1.00 49.25 111 GLU A O 1
ATOM 889 N N . GLU A 1 112 ? 10.889 -13.391 -40.112 1.00 54.41 112 GLU A N 1
ATOM 890 C CA . GLU A 1 112 ? 10.879 -12.704 -41.407 1.00 54.41 112 GLU A CA 1
ATOM 891 C C . GLU A 1 112 ? 9.528 -12.167 -41.930 1.00 54.41 112 GLU A C 1
ATOM 893 O O . GLU A 1 112 ? 8.845 -12.781 -42.747 1.00 54.41 112 GLU A O 1
ATOM 898 N N . SER A 1 113 ? 9.208 -10.922 -41.571 1.00 40.44 113 SER A N 1
ATOM 899 C CA . SER A 1 113 ? 8.469 -10.030 -42.474 1.00 40.44 113 SER A CA 1
ATOM 900 C C . SER A 1 113 ? 8.861 -8.574 -42.208 1.00 40.44 113 SER A C 1
ATOM 902 O O . SER A 1 113 ? 8.125 -7.813 -41.581 1.00 40.44 113 SER A O 1
ATOM 904 N N . ASP A 1 114 ? 10.053 -8.198 -42.670 1.00 46.59 114 ASP A N 1
ATOM 905 C CA . ASP A 1 114 ? 10.591 -6.830 -42.609 1.00 46.59 114 ASP A CA 1
ATOM 906 C C . ASP A 1 114 ? 9.974 -5.867 -43.649 1.00 46.59 114 ASP A C 1
ATOM 908 O O . ASP A 1 114 ? 10.480 -4.770 -43.859 1.00 46.59 114 ASP A O 1
ATOM 912 N N . GLU A 1 115 ? 8.841 -6.198 -44.271 1.00 50.66 115 GLU A N 1
ATOM 913 C CA . GLU A 1 115 ? 8.167 -5.285 -45.200 1.00 50.66 115 GLU A CA 1
ATOM 914 C C . GLU A 1 115 ? 6.645 -5.393 -45.106 1.00 50.66 115 GLU A C 1
ATOM 916 O O . GLU A 1 115 ? 6.052 -6.005 -45.978 1.00 50.66 115 GLU A O 1
ATOM 921 N N . LEU A 1 116 ? 5.980 -4.793 -44.106 1.00 44.69 116 LEU A N 1
ATOM 922 C CA . LEU A 1 116 ? 4.580 -4.367 -44.275 1.00 44.69 116 LEU A CA 1
ATOM 923 C C . LEU A 1 116 ? 4.195 -3.147 -43.410 1.00 44.69 116 LEU A C 1
ATOM 925 O O . LEU A 1 116 ? 3.949 -3.241 -42.211 1.00 44.69 116 LEU A O 1
ATOM 929 N N . ASP A 1 117 ? 4.031 -2.044 -44.142 1.00 37.97 117 ASP A N 1
ATOM 930 C CA . ASP A 1 117 ? 2.968 -1.040 -44.032 1.00 37.97 117 ASP A CA 1
ATOM 931 C C . ASP A 1 117 ? 3.101 0.042 -42.942 1.00 37.97 117 ASP A C 1
ATOM 933 O O . ASP A 1 117 ? 2.649 -0.086 -41.802 1.00 37.97 117 ASP A O 1
ATOM 937 N N . GLU A 1 118 ? 3.598 1.211 -43.369 1.00 48.62 118 GLU A N 1
ATOM 938 C CA . GLU A 1 118 ? 3.062 2.491 -42.907 1.00 48.62 118 GLU A CA 1
ATOM 939 C C . GLU A 1 118 ? 1.554 2.494 -43.178 1.00 48.62 118 GLU A C 1
ATOM 941 O O . GLU A 1 118 ? 1.077 3.025 -44.182 1.00 48.62 118 GLU A O 1
ATOM 946 N N . LYS A 1 119 ? 0.773 1.899 -42.275 1.00 43.19 119 LYS A N 1
ATOM 947 C CA . LYS A 1 119 ? -0.676 2.020 -42.312 1.00 43.19 119 LYS A CA 1
ATOM 948 C C . LYS A 1 119 ? -1.030 3.434 -41.885 1.00 43.19 119 LYS A C 1
ATOM 950 O O . LYS A 1 119 ? -1.398 3.704 -40.742 1.00 43.19 119 LYS A O 1
ATOM 955 N N . LYS A 1 120 ? -0.880 4.358 -42.831 1.00 41.31 120 LYS A N 1
ATOM 956 C CA . LYS A 1 120 ? -1.559 5.640 -42.840 1.00 41.31 120 LYS A CA 1
ATOM 957 C C . LYS A 1 120 ? -3.020 5.321 -42.568 1.00 41.31 120 LYS A C 1
ATOM 959 O O . LYS A 1 120 ? -3.678 4.654 -43.362 1.00 41.31 120 LYS A O 1
ATOM 964 N N . CYS A 1 121 ? -3.499 5.726 -41.400 1.00 36.25 121 CYS A N 1
ATOM 965 C CA . CYS A 1 121 ? -4.920 5.730 -41.122 1.00 36.25 121 CYS A CA 1
ATOM 966 C C . CYS A 1 121 ? -5.552 6.668 -42.152 1.00 36.25 121 CYS A C 1
ATOM 968 O O . CYS A 1 121 ? -5.515 7.889 -42.005 1.00 36.25 121 CYS A O 1
ATOM 970 N N . GLU A 1 122 ? -6.058 6.106 -43.244 1.00 40.41 122 GLU A N 1
ATOM 971 C CA . GLU A 1 122 ? -7.006 6.803 -44.091 1.00 40.41 122 GLU A CA 1
ATOM 972 C C . GLU A 1 122 ? -8.321 6.806 -43.323 1.00 40.41 122 GLU A C 1
ATOM 974 O O . GLU A 1 122 ? -9.140 5.894 -43.431 1.00 40.41 122 GLU A O 1
ATOM 979 N N . CYS A 1 123 ? -8.499 7.822 -42.477 1.00 38.78 123 CYS A N 1
ATOM 980 C CA . CYS A 1 123 ? -9.831 8.205 -42.061 1.00 38.78 123 CYS A CA 1
ATOM 981 C C . CYS A 1 123 ? -10.571 8.654 -43.327 1.00 38.78 123 CYS A C 1
ATOM 983 O O . CYS A 1 123 ? -10.370 9.756 -43.842 1.00 38.78 123 CYS A O 1
ATOM 985 N N . GLY A 1 124 ? -11.374 7.739 -43.876 1.00 38.84 124 GLY A N 1
ATOM 986 C CA . GLY A 1 124 ? -12.376 8.065 -44.880 1.00 38.84 124 GLY A CA 1
ATOM 987 C C . GLY A 1 124 ? -13.188 9.252 -44.375 1.00 38.84 124 GLY A C 1
ATOM 988 O O . GLY A 1 124 ? -13.608 9.286 -43.220 1.00 38.84 124 GLY A O 1
ATOM 989 N N . GLY A 1 125 ? -13.287 10.280 -45.209 1.00 47.38 125 GLY A N 1
ATOM 990 C CA . GLY A 1 125 ? -13.923 11.527 -44.837 1.00 47.38 125 GLY A CA 1
ATOM 991 C C . GLY A 1 125 ? -15.433 11.384 -44.724 1.00 47.38 125 GLY A C 1
ATOM 992 O O . GLY A 1 125 ? -16.113 11.451 -45.738 1.00 47.38 125 GLY A O 1
ATOM 993 N N . ASP A 1 126 ? -15.934 11.314 -43.498 1.00 39.81 126 ASP A N 1
ATOM 994 C CA . ASP A 1 126 ? -17.203 11.898 -43.070 1.00 39.81 126 ASP A CA 1
ATOM 995 C C . ASP A 1 126 ? -17.264 11.983 -41.536 1.00 39.81 126 ASP A C 1
ATOM 997 O O . ASP A 1 126 ? -17.101 11.021 -40.796 1.00 39.81 126 ASP A O 1
ATOM 1001 N N . ALA A 1 127 ? -17.453 13.202 -41.033 1.00 51.09 127 ALA A N 1
ATOM 1002 C CA . ALA A 1 127 ? -17.486 13.529 -39.609 1.00 51.09 127 ALA A CA 1
ATOM 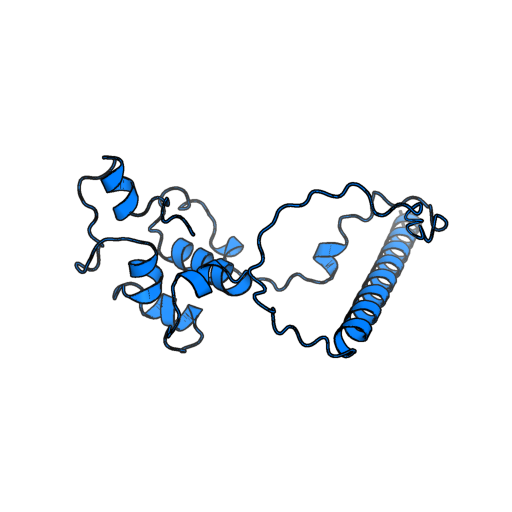1003 C C . ALA A 1 127 ? -18.857 13.228 -38.961 1.00 51.09 127 ALA A C 1
ATOM 1005 O O . ALA A 1 127 ? -19.399 14.044 -38.218 1.00 51.09 127 ALA A O 1
ATOM 1006 N N . SER A 1 128 ? -19.430 12.066 -39.258 1.00 48.34 128 SER A N 1
ATOM 1007 C CA . SER A 1 128 ? -20.674 11.545 -38.685 1.00 48.34 128 SER A CA 1
ATOM 1008 C C . SER A 1 128 ? -20.521 10.027 -38.690 1.00 48.34 128 SER A C 1
ATOM 1010 O O . SER A 1 128 ? -20.550 9.426 -39.747 1.00 48.34 128 SER A O 1
ATOM 1012 N N . GLU A 1 129 ? -20.227 9.319 -37.611 1.00 47.25 129 GLU A N 1
ATOM 1013 C CA . GLU A 1 129 ? -20.949 9.255 -36.351 1.00 47.25 129 GLU A CA 1
ATOM 1014 C C . GLU A 1 129 ? -19.969 8.698 -35.302 1.00 47.25 129 GLU A C 1
ATOM 1016 O O . GLU A 1 129 ? -19.723 7.496 -35.230 1.00 47.25 129 GLU A O 1
ATOM 1021 N N . CYS A 1 130 ? -19.379 9.568 -34.485 1.00 34.78 130 CYS A N 1
ATOM 1022 C CA . CYS A 1 130 ? -18.686 9.156 -33.266 1.00 34.78 130 CYS A CA 1
ATOM 1023 C C . CYS A 1 130 ? -19.433 9.780 -32.093 1.00 34.78 130 CYS A C 1
ATOM 1025 O O . CYS A 1 130 ? -19.062 10.841 -31.598 1.00 34.78 130 CYS A O 1
ATOM 1027 N N . GLU A 1 131 ? -20.515 9.136 -31.668 1.00 44.00 131 GLU A N 1
ATOM 1028 C CA . GLU A 1 131 ? -21.183 9.463 -30.411 1.00 44.00 131 GLU A CA 1
ATOM 1029 C C . GLU A 1 131 ? -20.367 8.840 -29.267 1.00 44.00 131 GLU A C 1
ATOM 1031 O O . GLU A 1 131 ? -20.670 7.774 -28.735 1.00 44.00 131 GLU A O 1
ATOM 1036 N N . CYS A 1 132 ? -19.241 9.474 -28.939 1.00 35.91 132 CYS A N 1
ATOM 1037 C CA . CYS A 1 132 ? -18.541 9.243 -27.684 1.00 35.91 132 CYS A CA 1
ATOM 1038 C C . CYS A 1 132 ? -18.954 10.337 -26.697 1.00 35.91 132 CYS A C 1
ATOM 1040 O O . CYS A 1 132 ? -18.232 11.309 -26.478 1.00 35.91 132 CYS A O 1
ATOM 1042 N N . ASP A 1 133 ? -20.129 10.163 -26.095 1.00 40.00 133 ASP A N 1
ATOM 1043 C CA . ASP A 1 133 ? -20.531 10.899 -24.900 1.00 40.00 133 ASP A CA 1
ATOM 1044 C C . ASP A 1 133 ? -19.613 10.513 -23.733 1.00 40.00 133 ASP A C 1
ATOM 1046 O O . ASP A 1 133 ? -19.911 9.629 -22.928 1.00 40.00 133 ASP A O 1
ATOM 1050 N N . LEU A 1 134 ? -18.468 11.183 -23.627 1.00 43.62 134 LEU A N 1
ATOM 1051 C CA . LEU A 1 134 ? -17.720 11.277 -22.384 1.00 43.62 134 LEU A CA 1
ATOM 1052 C C . LEU A 1 134 ? -17.618 12.750 -22.031 1.00 43.62 134 LEU A C 1
ATOM 1054 O O . LEU A 1 134 ? -16.806 13.492 -22.577 1.00 43.62 134 LEU A O 1
ATOM 1058 N N . ALA A 1 135 ? -18.507 13.143 -21.121 1.00 42.34 135 ALA A N 1
ATOM 1059 C CA . ALA A 1 135 ? -18.492 14.433 -20.471 1.00 42.34 135 ALA A CA 1
ATOM 1060 C C . ALA A 1 135 ? -17.070 14.791 -20.017 1.00 42.34 135 ALA A C 1
ATOM 1062 O O . ALA A 1 135 ? -16.395 14.040 -19.309 1.00 42.34 135 ALA A O 1
ATOM 1063 N N . ASP A 1 136 ? -16.681 15.967 -20.479 1.00 48.16 136 ASP A N 1
ATOM 1064 C CA . ASP A 1 136 ? -15.522 16.766 -20.143 1.00 48.16 136 ASP A CA 1
ATOM 1065 C C . ASP A 1 136 ? -15.258 16.826 -18.627 1.00 48.16 136 ASP A C 1
ATOM 1067 O O . ASP A 1 136 ? -15.942 17.520 -17.879 1.00 48.16 136 ASP A O 1
ATOM 1071 N N . GLU A 1 137 ? -14.224 16.112 -18.183 1.00 45.25 137 GLU A N 1
ATOM 1072 C CA . GLU A 1 137 ? -13.321 16.634 -17.160 1.00 45.25 137 GLU A CA 1
ATOM 1073 C C . GLU A 1 137 ? -11.885 16.494 -17.673 1.00 45.25 137 GLU A C 1
ATOM 1075 O O . GLU A 1 137 ? -11.152 15.559 -17.332 1.00 45.25 137 GLU A O 1
ATOM 1080 N N . HIS A 1 138 ? -11.486 17.456 -18.508 1.00 39.62 138 HIS A N 1
ATOM 1081 C CA . HIS A 1 138 ? -10.092 17.804 -18.768 1.00 39.62 138 HIS A CA 1
ATOM 1082 C C . HIS A 1 138 ? -9.330 18.031 -17.444 1.00 39.62 138 HIS A C 1
ATOM 1084 O O . HIS A 1 138 ? -9.148 19.151 -16.970 1.00 39.62 138 HIS A O 1
ATOM 1090 N N . LYS A 1 139 ? -8.806 16.961 -16.838 1.00 42.94 139 LYS A N 1
ATOM 1091 C CA . LYS A 1 139 ? -7.547 17.068 -16.100 1.00 42.94 139 LYS A CA 1
ATOM 1092 C C . LYS A 1 139 ? -6.440 16.939 -17.116 1.00 42.94 139 LYS A C 1
ATOM 1094 O O . LYS A 1 139 ? -6.027 15.832 -17.457 1.00 42.94 139 LYS A O 1
ATOM 1099 N N . GLU A 1 140 ? -5.987 18.094 -17.583 1.00 38.66 140 GLU A N 1
ATOM 1100 C CA . GLU A 1 140 ? -4.679 18.256 -18.191 1.00 38.66 140 GLU A CA 1
ATOM 1101 C C . GLU A 1 140 ? -3.662 17.509 -17.322 1.00 38.66 140 GLU A C 1
ATOM 1103 O O . GLU A 1 140 ? -3.281 17.926 -16.228 1.00 38.66 140 GLU A O 1
ATOM 1108 N N . SER A 1 141 ? -3.267 16.325 -17.779 1.00 43.09 141 SER A N 1
ATOM 1109 C CA . SER A 1 141 ? -2.002 15.758 -17.369 1.00 43.09 141 SER A CA 1
ATOM 1110 C C . SER A 1 141 ? -0.970 16.732 -17.910 1.00 43.09 141 SER A C 1
ATOM 1112 O O . SER A 1 141 ? -0.739 16.743 -19.117 1.00 43.09 141 SER A O 1
ATOM 1114 N N . GLU A 1 142 ? -0.358 17.533 -17.038 1.00 42.28 142 GLU A N 1
ATOM 1115 C CA . GLU A 1 142 ? 0.818 18.360 -17.338 1.00 42.28 142 GLU A CA 1
ATOM 1116 C C . GLU A 1 142 ? 2.040 17.477 -17.653 1.00 42.28 142 GLU A C 1
ATOM 1118 O O . GLU A 1 142 ? 3.125 17.614 -17.091 1.00 42.28 142 GLU A O 1
ATOM 1123 N N . ARG A 1 143 ? 1.887 16.531 -18.577 1.00 45.75 143 ARG A N 1
ATOM 1124 C CA . ARG A 1 143 ? 3.011 15.950 -19.281 1.00 45.75 143 ARG A CA 1
ATOM 1125 C C . ARG A 1 143 ? 3.322 16.940 -20.390 1.00 45.75 143 ARG A C 1
ATOM 1127 O O . ARG A 1 143 ? 2.887 16.774 -21.523 1.00 45.75 143 ARG A O 1
ATOM 1134 N N . SER A 1 144 ? 3.995 18.027 -20.015 1.00 44.84 144 SER A N 1
ATOM 1135 C CA . SER A 1 144 ? 4.646 18.900 -20.984 1.00 44.84 144 SER A CA 1
ATOM 1136 C C . SER A 1 144 ? 5.528 17.999 -21.837 1.00 44.84 144 SER A C 1
ATOM 1138 O O . SER A 1 144 ? 6.458 17.390 -21.320 1.00 44.84 144 SER A O 1
ATOM 1140 N N . TYR A 1 145 ? 5.150 17.803 -23.097 1.00 42.41 145 TYR A N 1
ATOM 1141 C CA . TYR A 1 145 ? 5.896 16.974 -24.028 1.00 42.41 145 TYR A CA 1
ATOM 1142 C C . TYR A 1 145 ? 7.150 17.755 -24.413 1.00 42.41 145 TYR A C 1
ATOM 1144 O O . TYR A 1 145 ? 7.154 18.557 -25.346 1.00 42.41 145 TYR A O 1
ATOM 1152 N N . ASN A 1 146 ? 8.216 17.591 -23.636 1.00 51.38 146 ASN A N 1
ATOM 1153 C CA . ASN A 1 146 ? 9.531 18.056 -24.037 1.00 51.38 146 ASN A CA 1
ATOM 1154 C C . ASN A 1 146 ? 9.950 17.115 -25.172 1.00 51.38 146 ASN A C 1
ATOM 1156 O O . ASN A 1 146 ? 10.014 15.909 -24.952 1.00 51.38 146 ASN A O 1
ATOM 1160 N N . GLY A 1 147 ? 10.252 17.626 -26.368 1.00 49.88 147 GLY A N 1
ATOM 1161 C CA . GLY A 1 147 ? 10.665 16.807 -27.523 1.00 49.88 147 GLY A CA 1
ATOM 1162 C C . GLY A 1 147 ? 11.829 15.826 -27.270 1.00 49.88 147 GLY A C 1
ATOM 1163 O O . GLY A 1 147 ? 12.069 14.960 -28.097 1.00 49.88 147 GLY A O 1
ATOM 1164 N N . SER A 1 148 ? 12.485 15.911 -26.107 1.00 54.41 148 SER A N 1
ATOM 1165 C CA . SER A 1 148 ? 13.442 14.942 -25.559 1.00 54.41 148 SER A CA 1
ATOM 1166 C C . SER A 1 148 ? 12.886 13.521 -25.353 1.00 54.41 148 SER A C 1
ATOM 1168 O O . SER A 1 148 ? 13.675 12.581 -25.356 1.00 54.41 148 SER A O 1
ATOM 1170 N N . ASP A 1 149 ? 11.572 13.327 -25.171 1.00 48.94 149 ASP A N 1
ATOM 1171 C CA . ASP A 1 149 ? 10.987 11.979 -24.993 1.00 48.94 149 ASP A CA 1
ATOM 1172 C C . ASP A 1 149 ? 11.063 11.140 -26.292 1.00 48.94 149 ASP A C 1
ATOM 1174 O O . ASP A 1 149 ? 11.076 9.909 -26.235 1.00 48.94 149 ASP A O 1
ATOM 1178 N N . ALA A 1 150 ? 11.144 11.787 -27.464 1.00 55.72 150 ALA A N 1
ATOM 1179 C CA . ALA A 1 150 ? 11.269 11.104 -28.753 1.00 55.72 150 ALA A CA 1
ATOM 1180 C C . ALA A 1 150 ? 12.673 10.513 -28.958 1.00 55.72 150 ALA A C 1
ATOM 1182 O O . ALA A 1 150 ? 12.794 9.373 -29.405 1.00 55.72 150 ALA A O 1
ATOM 1183 N N . ASP A 1 151 ? 13.718 11.250 -28.578 1.00 60.91 151 ASP A N 1
ATOM 1184 C CA . ASP A 1 151 ? 15.109 10.792 -28.689 1.00 60.91 151 ASP A CA 1
ATOM 1185 C C . ASP A 1 151 ? 15.346 9.561 -27.806 1.00 60.91 151 ASP A C 1
ATOM 1187 O O . ASP A 1 151 ? 15.859 8.546 -28.276 1.00 60.91 151 ASP A O 1
ATOM 1191 N N . ILE A 1 152 ? 14.822 9.583 -26.575 1.00 64.00 152 ILE A N 1
ATOM 1192 C CA . ILE A 1 152 ? 14.850 8.433 -25.659 1.00 64.00 152 ILE A CA 1
ATOM 1193 C C . ILE A 1 152 ? 14.151 7.214 -26.284 1.00 64.00 152 ILE A C 1
ATOM 1195 O O . ILE A 1 152 ? 14.629 6.087 -26.160 1.00 64.00 152 ILE A O 1
ATOM 1199 N N . TYR A 1 153 ? 13.027 7.408 -26.982 1.00 68.88 153 TYR A N 1
ATOM 1200 C CA . TYR A 1 153 ? 12.327 6.315 -27.659 1.00 68.88 153 TYR A CA 1
ATOM 1201 C C . TYR A 1 153 ? 13.159 5.699 -28.794 1.00 68.88 153 TYR A C 1
ATOM 1203 O O . TYR A 1 153 ? 13.230 4.471 -28.900 1.00 68.88 153 TYR A O 1
ATOM 1211 N N . TYR A 1 154 ? 13.804 6.518 -29.629 1.00 67.69 154 TYR A N 1
ATOM 1212 C CA . TYR A 1 154 ? 14.651 6.020 -30.716 1.00 67.69 154 TYR A CA 1
ATOM 1213 C C . TYR A 1 154 ? 15.911 5.326 -30.192 1.00 67.69 154 TYR A C 1
ATOM 1215 O O . TYR A 1 154 ? 16.232 4.237 -30.662 1.00 67.69 154 TYR A O 1
ATOM 1223 N N . GLU A 1 155 ? 16.566 5.874 -29.169 1.00 70.06 155 GLU A N 1
ATOM 1224 C CA . GLU A 1 155 ? 17.715 5.241 -28.510 1.00 70.06 155 GLU A CA 1
ATOM 1225 C C . GLU A 1 155 ? 17.345 3.873 -27.909 1.00 70.06 155 GLU A C 1
ATOM 1227 O O . GLU A 1 155 ? 18.032 2.870 -28.126 1.00 70.06 155 GLU A O 1
ATOM 1232 N N . LEU A 1 156 ? 16.203 3.780 -27.219 1.00 72.06 156 LEU A N 1
ATOM 1233 C CA . LEU A 1 156 ? 15.692 2.510 -26.687 1.00 72.06 156 LEU A CA 1
ATOM 1234 C C . LEU A 1 156 ? 15.314 1.512 -27.798 1.00 72.06 156 LEU A C 1
ATOM 1236 O O . LEU A 1 156 ? 15.454 0.299 -27.623 1.00 72.06 156 LEU A O 1
ATOM 1240 N N . LYS A 1 157 ? 14.848 1.996 -28.955 1.00 68.88 157 LYS A N 1
ATOM 1241 C CA . LYS A 1 157 ? 14.523 1.155 -30.116 1.00 68.88 157 LYS A CA 1
ATOM 1242 C C . LYS A 1 157 ? 15.780 0.596 -30.782 1.00 68.88 157 LYS A C 1
ATOM 1244 O O . LYS A 1 157 ? 15.808 -0.591 -31.102 1.00 68.88 157 LYS A O 1
ATOM 1249 N N . GLU A 1 158 ? 16.808 1.417 -30.977 1.00 71.38 158 GLU A N 1
ATOM 1250 C CA . GLU A 1 158 ? 18.067 0.984 -31.593 1.00 71.38 158 GLU A CA 1
ATOM 1251 C C . GLU A 1 158 ? 18.837 0.020 -30.683 1.00 71.38 158 GLU A C 1
ATOM 1253 O O . GLU A 1 158 ? 19.231 -1.054 -31.133 1.00 71.38 158 GLU A O 1
ATOM 1258 N N . THR A 1 159 ? 18.914 0.302 -29.379 1.00 72.69 159 THR A N 1
ATOM 1259 C CA . THR A 1 159 ? 19.525 -0.617 -28.395 1.00 72.69 159 THR A CA 1
ATOM 1260 C C . THR A 1 159 ? 18.811 -1.972 -28.328 1.00 72.69 159 THR A C 1
ATOM 1262 O O . THR A 1 159 ? 19.449 -3.000 -28.108 1.00 72.69 159 THR A O 1
ATOM 1265 N N . ARG A 1 160 ? 17.486 -2.025 -28.541 1.00 69.38 160 ARG A N 1
ATOM 1266 C CA . ARG A 1 160 ? 16.738 -3.294 -28.635 1.00 69.38 160 ARG A CA 1
ATOM 1267 C C . ARG A 1 160 ? 17.081 -4.073 -29.908 1.00 69.38 160 ARG A C 1
ATOM 1269 O O . ARG A 1 160 ? 17.218 -5.292 -29.856 1.00 69.38 160 ARG A O 1
ATOM 1276 N N . LYS A 1 161 ? 17.225 -3.390 -31.047 1.00 70.31 161 LYS A N 1
ATOM 1277 C CA . LYS A 1 161 ? 17.608 -4.025 -32.320 1.00 70.31 161 LYS A CA 1
ATOM 1278 C C . LYS A 1 161 ? 19.039 -4.555 -32.290 1.00 70.31 161 LYS A C 1
ATOM 1280 O O . LYS A 1 161 ? 19.285 -5.643 -32.803 1.00 70.31 161 LYS A O 1
ATOM 1285 N N . GLU A 1 162 ? 19.961 -3.803 -31.697 1.00 79.00 162 GLU A N 1
ATOM 1286 C CA . GLU A 1 162 ? 21.364 -4.197 -31.564 1.00 79.00 162 GLU A CA 1
ATOM 1287 C C . GLU A 1 162 ? 21.496 -5.465 -30.715 1.00 79.00 162 GLU A C 1
ATOM 1289 O O . GLU A 1 162 ? 22.056 -6.455 -31.179 1.00 79.00 162 GLU A O 1
ATOM 1294 N N . ARG A 1 163 ? 20.843 -5.502 -29.545 1.00 77.50 163 ARG A N 1
ATOM 1295 C CA . ARG A 1 163 ? 20.817 -6.698 -28.685 1.00 77.50 163 ARG A CA 1
ATOM 1296 C C . ARG A 1 163 ? 20.195 -7.911 -29.374 1.00 77.50 163 ARG A C 1
ATOM 1298 O O . ARG A 1 163 ? 20.738 -9.009 -29.278 1.00 77.50 163 ARG A O 1
ATOM 1305 N N . LYS A 1 164 ? 19.114 -7.716 -30.143 1.00 73.31 164 LYS A N 1
ATOM 1306 C CA . LYS A 1 164 ? 18.524 -8.781 -30.971 1.00 73.31 164 LYS A CA 1
ATOM 1307 C C . LYS A 1 164 ? 19.531 -9.333 -31.989 1.00 73.31 164 LYS A C 1
ATOM 1309 O O . LYS A 1 164 ? 19.608 -10.546 -32.158 1.00 73.31 164 LYS A O 1
ATOM 1314 N N . ARG A 1 165 ? 20.308 -8.469 -32.651 1.00 79.38 165 ARG A N 1
ATOM 1315 C CA . ARG A 1 165 ? 21.321 -8.887 -33.633 1.00 79.38 165 ARG A CA 1
ATOM 1316 C C . ARG A 1 165 ? 22.451 -9.683 -32.981 1.00 79.38 165 ARG A C 1
ATOM 1318 O O . ARG A 1 165 ? 22.784 -10.752 -33.476 1.00 79.38 165 ARG A O 1
ATOM 1325 N N . GLU A 1 166 ? 22.989 -9.204 -31.861 1.00 84.31 166 GLU A N 1
ATOM 1326 C CA . GLU A 1 166 ? 24.061 -9.905 -31.141 1.00 84.31 166 GLU A CA 1
ATOM 1327 C C . GLU A 1 166 ? 23.628 -11.288 -30.638 1.00 84.31 166 GLU A C 1
ATOM 1329 O O . GLU A 1 166 ? 24.418 -12.231 -30.629 1.00 84.31 166 GLU A O 1
ATOM 1334 N N . LEU A 1 167 ? 22.379 -11.423 -30.185 1.00 75.31 167 LEU A N 1
ATOM 1335 C CA . LEU A 1 167 ? 21.847 -12.706 -29.728 1.00 75.31 167 LEU A CA 1
ATOM 1336 C C . LEU A 1 167 ? 21.662 -13.698 -30.875 1.00 75.31 167 LEU A C 1
ATOM 1338 O O . LEU A 1 167 ? 21.959 -14.879 -30.693 1.00 75.31 167 LEU A O 1
ATOM 1342 N N . LEU A 1 168 ? 21.214 -13.228 -32.043 1.00 74.25 168 LEU A N 1
ATOM 1343 C CA . LEU A 1 168 ? 21.119 -14.050 -33.249 1.00 74.25 168 LEU A CA 1
ATOM 1344 C C . LEU A 1 168 ? 22.503 -14.525 -33.706 1.00 74.25 168 LEU A C 1
ATOM 1346 O O . LEU A 1 168 ? 22.670 -15.717 -33.933 1.00 74.25 168 LEU A O 1
ATOM 1350 N N . GLU A 1 169 ? 23.504 -13.640 -33.728 1.00 85.38 169 GLU A N 1
ATOM 1351 C CA . GLU A 1 169 ? 24.889 -13.996 -34.072 1.00 85.38 169 GLU A CA 1
ATOM 1352 C C . GLU A 1 169 ? 25.450 -15.045 -33.101 1.00 85.38 169 GLU A C 1
ATOM 1354 O O . GLU A 1 169 ? 25.893 -16.111 -33.520 1.00 85.38 169 GLU A O 1
ATOM 1359 N N . LYS A 1 170 ? 25.31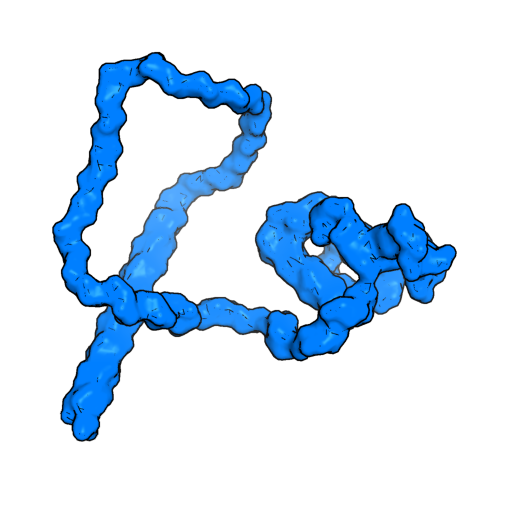2 -14.829 -31.785 1.00 79.31 170 LYS A N 1
ATOM 1360 C CA . LYS A 1 170 ? 25.721 -15.812 -30.761 1.00 79.31 170 LYS A CA 1
ATOM 1361 C C . LYS A 1 170 ? 24.984 -17.147 -30.891 1.00 79.31 170 LYS A C 1
ATOM 1363 O O . LYS A 1 170 ? 25.536 -18.192 -30.541 1.00 79.31 170 LYS A O 1
ATOM 1368 N N . HIS A 1 171 ? 23.721 -17.133 -31.313 1.00 79.19 171 HIS A N 1
ATOM 1369 C CA . HIS A 1 171 ? 22.936 -18.346 -31.525 1.00 79.19 171 HIS A CA 1
ATOM 1370 C C . HIS A 1 171 ? 23.390 -19.099 -32.784 1.00 79.19 171 HIS A C 1
ATOM 1372 O O . HIS A 1 171 ? 23.535 -20.320 -32.740 1.00 79.19 171 HIS A O 1
ATOM 1378 N N . GLU A 1 172 ? 23.677 -18.391 -33.877 1.00 78.44 172 GLU A N 1
ATOM 1379 C CA . GLU A 1 172 ? 24.250 -18.958 -35.102 1.00 78.44 172 GLU A CA 1
ATOM 1380 C C . GLU A 1 172 ? 25.648 -19.538 -34.865 1.00 78.44 172 GLU A C 1
ATOM 1382 O O . GLU A 1 172 ? 25.916 -20.663 -35.281 1.00 78.44 172 GLU A O 1
ATOM 1387 N N . GLU A 1 173 ? 26.506 -18.833 -34.124 1.00 83.12 173 GLU A N 1
ATOM 1388 C CA . GLU A 1 173 ? 27.833 -19.315 -33.727 1.00 83.12 173 GLU A CA 1
ATOM 1389 C C . GLU A 1 173 ? 27.751 -20.594 -32.890 1.00 83.12 173 GLU A C 1
ATOM 1391 O O . GLU A 1 173 ? 28.481 -21.551 -33.146 1.00 83.12 173 GLU A O 1
ATOM 1396 N N . LYS A 1 174 ? 26.839 -20.643 -31.909 1.00 78.25 174 LYS A N 1
ATOM 1397 C CA . LYS A 1 174 ? 26.603 -21.852 -31.105 1.00 78.25 174 LYS A CA 1
ATOM 1398 C C . LYS A 1 174 ? 26.100 -23.010 -31.957 1.00 78.25 174 LYS A C 1
ATOM 1400 O O . LYS A 1 174 ? 26.592 -24.119 -31.795 1.00 78.25 174 LYS A O 1
ATOM 1405 N N . LYS A 1 175 ? 25.168 -22.747 -32.876 1.00 76.19 175 LYS A N 1
ATOM 1406 C CA . LYS A 1 175 ? 24.621 -23.748 -33.800 1.00 76.19 175 LYS A CA 1
ATOM 1407 C C . LYS A 1 175 ? 25.661 -24.250 -34.807 1.00 76.19 175 LYS A C 1
ATOM 1409 O O . LYS A 1 175 ? 25.570 -25.387 -35.241 1.00 76.19 175 LYS A O 1
ATOM 1414 N N . ALA A 1 176 ? 26.636 -23.426 -35.189 1.00 78.62 176 ALA A N 1
ATOM 1415 C CA . ALA A 1 176 ? 27.736 -23.826 -36.068 1.00 78.62 176 ALA A CA 1
ATOM 1416 C C . ALA A 1 176 ? 28.820 -24.650 -35.347 1.00 78.62 176 ALA A C 1
ATOM 1418 O O . ALA A 1 176 ? 29.652 -25.276 -36.006 1.00 78.62 176 ALA A O 1
ATOM 1419 N N . LEU A 1 177 ? 28.833 -24.621 -34.010 1.00 77.25 177 LEU A N 1
ATOM 1420 C CA . LEU A 1 177 ? 29.777 -25.356 -33.169 1.00 77.25 177 LEU A CA 1
ATOM 1421 C C . LEU A 1 177 ? 29.240 -26.722 -32.692 1.00 77.25 177 LEU A C 1
ATOM 1423 O O . LEU A 1 177 ? 30.004 -27.488 -32.101 1.00 77.25 177 LEU A O 1
ATOM 1427 N N . GLU A 1 178 ? 27.952 -26.994 -32.918 1.00 63.69 178 GLU A N 1
ATOM 1428 C CA . GLU A 1 178 ? 27.226 -28.229 -32.576 1.00 63.69 178 GLU A CA 1
ATOM 1429 C C . GLU A 1 178 ? 27.088 -29.155 -33.796 1.00 63.69 178 GLU A C 1
ATOM 1431 O O . GLU A 1 178 ? 27.315 -30.376 -33.626 1.00 63.69 178 GLU A O 1
#